Protein AF-A0A971DQB8-F1 (afdb_monomer)

Structure (mmCIF, N/CA/C/O backbone):
data_AF-A0A971DQB8-F1
#
_entry.id   AF-A0A971DQB8-F1
#
loop_
_atom_site.group_PDB
_atom_site.id
_atom_site.type_symbol
_atom_site.label_atom_id
_atom_site.label_alt_id
_atom_site.label_comp_id
_atom_site.label_asym_id
_atom_site.label_entity_id
_atom_site.label_seq_id
_atom_site.pdbx_PDB_ins_code
_atom_site.Cartn_x
_atom_site.Cartn_y
_atom_site.Cartn_z
_atom_site.occupancy
_atom_site.B_iso_or_equiv
_atom_site.auth_seq_id
_atom_site.auth_comp_id
_atom_site.auth_asym_id
_atom_site.auth_atom_id
_atom_site.pdbx_PDB_model_num
ATOM 1 N N . MET A 1 1 ? 5.993 5.498 2.901 1.00 69.50 1 MET A N 1
ATOM 2 C CA . MET A 1 1 ? 7.146 4.602 3.164 1.00 69.50 1 MET A CA 1
ATOM 3 C C . MET A 1 1 ? 7.011 3.811 4.455 1.00 69.50 1 MET A C 1
ATOM 5 O O . MET A 1 1 ? 7.255 2.617 4.408 1.00 69.50 1 MET A O 1
ATOM 9 N N . GLU A 1 2 ? 6.603 4.422 5.574 1.00 90.81 2 GLU A N 1
ATOM 10 C CA . GLU A 1 2 ? 6.468 3.723 6.865 1.00 90.81 2 GLU A CA 1
ATOM 11 C C . GLU A 1 2 ? 5.679 2.404 6.773 1.00 90.81 2 GLU A C 1
ATOM 13 O O . GLU A 1 2 ? 6.181 1.368 7.187 1.00 90.81 2 GLU A O 1
ATOM 18 N N . THR A 1 3 ? 4.502 2.415 6.142 1.00 91.31 3 THR A N 1
ATOM 19 C CA . THR A 1 3 ? 3.672 1.215 5.958 1.00 91.31 3 THR A CA 1
ATOM 20 C C . THR A 1 3 ? 4.418 0.064 5.281 1.00 91.31 3 THR A C 1
ATOM 22 O O . THR A 1 3 ? 4.348 -1.053 5.769 1.00 91.31 3 THR A O 1
ATOM 25 N N . LEU A 1 4 ? 5.165 0.318 4.201 1.00 89.00 4 LEU A N 1
ATOM 26 C CA . LEU A 1 4 ? 5.885 -0.735 3.471 1.00 89.00 4 LEU A CA 1
ATOM 27 C C . LEU A 1 4 ? 6.969 -1.378 4.338 1.00 89.00 4 LEU A C 1
ATOM 29 O O . LEU A 1 4 ? 7.092 -2.595 4.367 1.00 89.00 4 LEU A O 1
ATOM 33 N N . ILE A 1 5 ? 7.708 -0.563 5.094 1.00 91.88 5 ILE A N 1
ATOM 34 C CA . ILE A 1 5 ? 8.729 -1.058 6.024 1.00 91.88 5 ILE A CA 1
ATOM 35 C C . ILE A 1 5 ? 8.075 -1.916 7.111 1.00 91.88 5 ILE A C 1
ATOM 37 O O . ILE A 1 5 ? 8.557 -3.005 7.404 1.00 91.88 5 ILE A O 1
ATOM 41 N N . LEU A 1 6 ? 6.948 -1.469 7.671 1.00 94.88 6 LEU A N 1
ATOM 42 C CA . LEU A 1 6 ? 6.218 -2.238 8.680 1.00 94.88 6 LEU A CA 1
ATOM 43 C C . LEU A 1 6 ? 5.713 -3.581 8.133 1.00 94.88 6 LEU A C 1
ATOM 45 O O . LEU A 1 6 ? 5.769 -4.572 8.852 1.00 94.88 6 LEU A O 1
ATOM 49 N N . TYR A 1 7 ? 5.294 -3.639 6.866 1.00 91.75 7 TYR A N 1
ATOM 50 C CA . TYR A 1 7 ? 4.910 -4.892 6.205 1.00 91.75 7 TYR A CA 1
ATOM 51 C C . TYR A 1 7 ? 6.077 -5.869 6.009 1.00 91.75 7 TYR A C 1
ATOM 53 O O . TYR A 1 7 ? 5.855 -7.074 6.000 1.00 91.75 7 TYR A O 1
ATOM 61 N N . LEU A 1 8 ? 7.306 -5.368 5.868 1.00 91.50 8 LEU A N 1
ATOM 62 C CA . LEU A 1 8 ? 8.504 -6.206 5.753 1.00 91.50 8 LEU A CA 1
ATOM 63 C C . LEU A 1 8 ? 9.033 -6.677 7.115 1.00 91.50 8 LEU A C 1
ATOM 65 O O . LEU A 1 8 ? 9.671 -7.721 7.195 1.00 91.50 8 LEU A O 1
ATOM 69 N N . VAL A 1 9 ? 8.800 -5.900 8.178 1.00 93.69 9 VAL A N 1
ATOM 70 C CA . VAL A 1 9 ? 9.369 -6.151 9.513 1.00 93.69 9 VAL A CA 1
ATOM 71 C C . VAL A 1 9 ? 8.424 -6.942 10.418 1.00 93.69 9 VAL A C 1
ATOM 73 O O . VAL A 1 9 ? 8.894 -7.732 11.234 1.00 93.69 9 VAL A O 1
ATOM 76 N N . ILE A 1 10 ? 7.107 -6.737 10.320 1.00 94.00 10 ILE A N 1
ATOM 77 C CA . ILE A 1 10 ? 6.133 -7.429 11.173 1.00 94.00 10 ILE A CA 1
ATOM 78 C C . ILE A 1 10 ? 5.815 -8.796 10.548 1.00 94.00 10 ILE A C 1
ATOM 80 O O . ILE A 1 10 ? 5.219 -8.842 9.472 1.00 94.00 10 ILE A O 1
ATOM 84 N N . PRO A 1 11 ? 6.159 -9.919 11.203 1.00 92.50 11 PRO A N 1
ATOM 85 C CA . PRO A 1 11 ? 5.878 -11.237 10.658 1.00 92.50 11 PRO A CA 1
ATOM 86 C C . PRO A 1 11 ? 4.38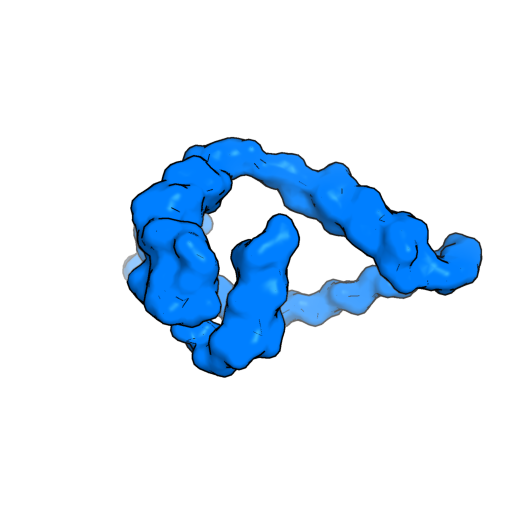7 -11.589 10.759 1.00 92.50 11 PRO A C 1
ATOM 88 O O . PRO A 1 11 ? 3.710 -11.267 11.738 1.00 92.50 11 PRO A O 1
ATOM 91 N N . GLY A 1 12 ? 3.895 -12.338 9.772 1.00 89.50 12 GLY A N 1
ATOM 92 C CA . GLY A 1 12 ? 2.538 -12.886 9.765 1.00 89.50 12 GLY A CA 1
ATOM 93 C C . GLY A 1 12 ? 1.467 -11.898 9.295 1.00 89.50 12 GLY A C 1
ATOM 94 O O . GLY A 1 12 ? 1.727 -10.981 8.522 1.00 89.50 12 GLY A O 1
ATOM 95 N N . ARG A 1 13 ? 0.216 -12.126 9.718 1.00 88.69 13 ARG A N 1
ATOM 96 C CA . ARG A 1 13 ? -0.913 -11.253 9.359 1.00 88.69 13 ARG A CA 1
ATOM 97 C C . ARG A 1 13 ? -0.854 -9.963 10.179 1.00 88.69 13 ARG A C 1
ATOM 99 O O . ARG A 1 13 ? -0.728 -10.015 11.400 1.00 88.69 13 ARG A 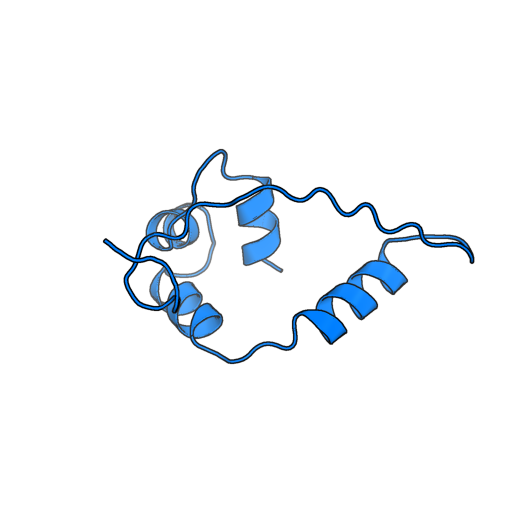O 1
ATOM 106 N N . ILE A 1 14 ? -0.994 -8.827 9.500 1.00 92.94 14 ILE A N 1
ATOM 107 C CA . ILE A 1 14 ? -0.863 -7.491 10.088 1.00 92.94 14 ILE A CA 1
ATOM 108 C C . ILE A 1 14 ? -2.236 -6.820 10.165 1.00 92.94 14 ILE A C 1
ATOM 110 O O . ILE A 1 14 ? -2.992 -6.819 9.196 1.00 92.94 14 ILE A O 1
ATOM 114 N N . ASN A 1 15 ? -2.546 -6.208 11.307 1.00 94.19 15 ASN A N 1
ATOM 115 C CA . ASN A 1 15 ? -3.692 -5.317 11.483 1.00 94.19 15 ASN A CA 1
ATOM 116 C C . ASN A 1 15 ? -3.254 -3.873 11.806 1.00 94.19 15 ASN A C 1
ATOM 118 O O . ASN A 1 15 ? -2.090 -3.603 12.109 1.00 94.19 15 ASN A O 1
ATOM 122 N N . PHE A 1 16 ? -4.195 -2.925 11.758 1.00 95.31 16 PHE A N 1
ATOM 123 C CA . PHE A 1 16 ? -3.890 -1.504 11.967 1.00 95.31 16 PHE A CA 1
ATOM 124 C C . PHE A 1 16 ? -3.362 -1.187 13.378 1.00 95.31 16 PHE A C 1
ATOM 126 O O . PHE A 1 16 ? -2.511 -0.309 13.517 1.00 95.31 16 PHE A O 1
ATOM 133 N N . LEU A 1 17 ? -3.788 -1.924 14.413 1.00 95.94 17 LEU A N 1
ATOM 134 C CA . LEU A 1 17 ? -3.264 -1.751 15.775 1.00 95.94 17 LEU A CA 1
ATOM 135 C C . LEU A 1 17 ? -1.784 -2.135 15.851 1.00 95.94 17 LEU A C 1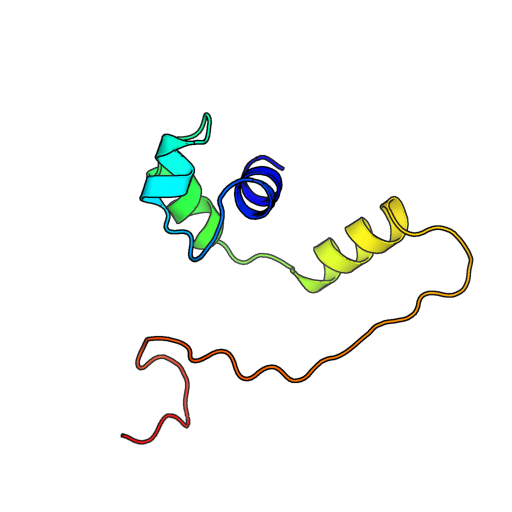
ATOM 137 O O . LEU A 1 17 ? -1.000 -1.432 16.482 1.00 95.94 17 LEU A O 1
ATOM 141 N N . GLN A 1 18 ? -1.380 -3.214 15.174 1.00 95.62 18 GLN A N 1
ATOM 142 C CA . GLN A 1 18 ? 0.029 -3.602 15.072 1.00 95.62 18 GLN A CA 1
ATOM 143 C C . GLN A 1 18 ? 0.843 -2.539 14.329 1.00 95.62 18 GLN A C 1
ATOM 145 O O . GLN A 1 18 ? 1.921 -2.177 14.796 1.00 95.62 18 GLN A O 1
ATOM 150 N N . LEU A 1 19 ? 0.318 -1.985 13.230 1.00 96.12 19 LEU A N 1
ATOM 151 C CA . LEU A 1 19 ? 0.978 -0.879 12.527 1.00 96.12 19 LEU A CA 1
ATOM 152 C 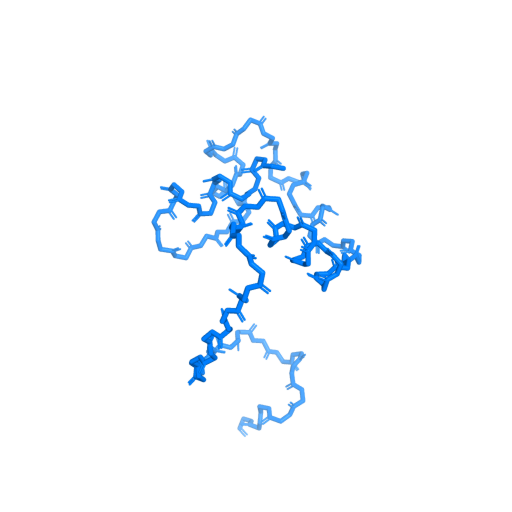C . LEU A 1 19 ? 1.163 0.340 13.439 1.00 96.12 19 LEU A C 1
ATOM 154 O O . LEU A 1 19 ? 2.245 0.915 13.462 1.00 96.12 19 LEU A O 1
ATOM 158 N N . GLY A 1 20 ? 0.147 0.695 14.229 1.00 95.69 20 GLY 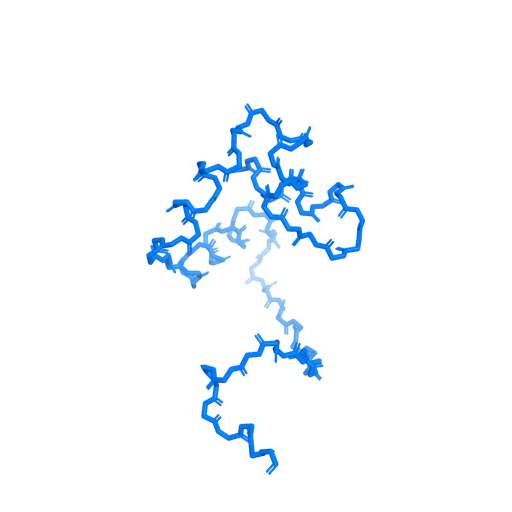A N 1
ATOM 159 C CA . GLY A 1 20 ? 0.241 1.779 15.209 1.00 95.69 20 GLY A CA 1
ATOM 160 C C . GLY A 1 20 ? 1.206 1.494 16.365 1.00 95.69 20 GLY A C 1
ATOM 161 O O . GLY A 1 20 ? 1.796 2.418 16.911 1.00 95.69 20 GLY A O 1
ATOM 162 N N . ARG A 1 21 ? 1.382 0.221 16.736 1.00 95.50 21 ARG A N 1
ATOM 163 C CA . ARG A 1 21 ? 2.278 -0.208 17.820 1.00 95.50 21 ARG A CA 1
ATOM 164 C C . ARG A 1 21 ? 3.751 -0.199 17.416 1.00 95.50 21 ARG A C 1
ATOM 166 O O . ARG A 1 21 ? 4.594 0.164 18.228 1.00 95.50 21 ARG A O 1
ATOM 173 N N . TYR A 1 22 ? 4.056 -0.671 16.209 1.00 94.81 22 TYR A N 1
ATOM 174 C CA . TYR A 1 22 ? 5.432 -0.785 15.711 1.00 94.81 22 TYR A CA 1
ATOM 175 C C . TYR A 1 22 ? 5.860 0.411 14.850 1.00 94.81 22 TYR A C 1
ATOM 177 O O . TYR A 1 22 ? 7.050 0.602 14.610 1.00 94.81 22 TYR A O 1
ATOM 185 N N . GLY A 1 23 ? 4.904 1.211 14.381 1.00 94.19 23 GLY A N 1
ATOM 186 C CA . GLY A 1 23 ? 5.142 2.464 13.681 1.00 94.19 23 GLY A CA 1
ATOM 187 C C . GLY A 1 23 ? 5.319 3.657 14.619 1.00 94.19 23 GLY A C 1
ATOM 188 O O . GLY A 1 23 ? 5.100 3.600 15.824 1.00 94.19 23 GLY A O 1
ATOM 189 N N . LYS A 1 24 ? 5.705 4.777 14.022 1.00 95.50 24 LYS A N 1
ATOM 190 C CA . LYS A 1 24 ? 5.695 6.127 14.592 1.00 95.50 24 LYS A CA 1
ATOM 191 C C . LYS A 1 24 ? 4.311 6.776 14.501 1.00 95.50 24 LYS A C 1
ATOM 193 O O . LYS A 1 24 ? 4.022 7.715 15.236 1.00 95.50 24 LYS A O 1
ATOM 198 N N . SER A 1 25 ? 3.486 6.334 13.558 1.00 95.25 25 SER A N 1
ATOM 199 C CA . SER A 1 25 ? 2.143 6.866 13.325 1.00 95.25 25 SER A CA 1
ATOM 200 C C . SER A 1 25 ? 1.079 6.163 14.168 1.00 95.25 25 SER A C 1
ATOM 202 O O . SER A 1 25 ? 1.174 4.968 14.421 1.00 95.25 25 SER A O 1
ATOM 204 N N . CYS A 1 26 ? 0.017 6.880 14.550 1.00 94.81 26 CYS A N 1
ATOM 205 C CA . CYS A 1 26 ? -1.119 6.264 15.235 1.00 94.81 26 CYS A CA 1
ATOM 206 C C . CYS A 1 26 ? -1.926 5.348 14.302 1.00 94.81 26 CYS A C 1
ATOM 208 O O . CYS A 1 26 ? -1.944 5.514 13.079 1.00 94.81 26 CYS A O 1
ATOM 210 N N . GLU A 1 27 ? -2.655 4.410 14.903 1.00 96.19 27 GLU A N 1
ATOM 211 C CA . GLU A 1 27 ? -3.509 3.454 14.193 1.00 96.19 27 GLU A CA 1
ATOM 212 C C . GLU A 1 27 ? -4.498 4.133 13.230 1.00 96.19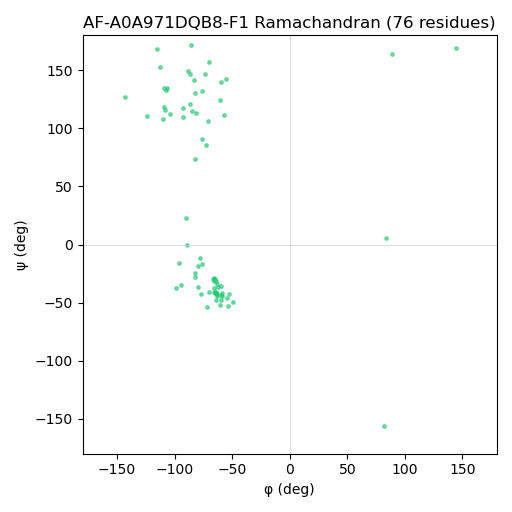 27 GLU A C 1
ATOM 214 O O . GLU A 1 27 ? -4.630 3.733 12.068 1.00 96.19 27 GLU A O 1
ATOM 219 N N . GLN A 1 28 ? -5.114 5.227 13.681 1.00 96.62 28 GLN A N 1
ATOM 220 C CA . GLN A 1 28 ? -6.106 5.964 12.909 1.00 96.62 28 GLN A CA 1
ATOM 221 C C . GLN A 1 28 ? -5.526 6.566 11.625 1.00 96.62 28 GLN A C 1
ATOM 223 O O . GLN A 1 28 ? -6.205 6.588 10.596 1.00 96.62 28 GLN A O 1
ATOM 228 N N . ARG A 1 29 ? -4.257 6.998 11.642 1.00 95.12 29 ARG A N 1
ATOM 229 C CA . ARG A 1 29 ? -3.578 7.503 10.442 1.00 95.12 29 ARG A CA 1
ATOM 230 C C . ARG A 1 29 ? -3.439 6.410 9.389 1.00 95.12 29 ARG A C 1
ATOM 232 O O . ARG A 1 29 ? -3.654 6.678 8.209 1.00 95.12 29 ARG A O 1
ATOM 239 N N . PHE A 1 30 ? -3.117 5.182 9.801 1.00 95.38 30 PHE A N 1
ATOM 240 C CA . PHE A 1 30 ? -3.068 4.052 8.877 1.00 95.38 30 PHE A CA 1
ATOM 241 C C . PHE A 1 30 ? -4.454 3.760 8.302 1.00 95.38 30 PHE A C 1
ATOM 243 O O . PHE A 1 30 ? -4.576 3.701 7.083 1.00 95.38 30 PHE A O 1
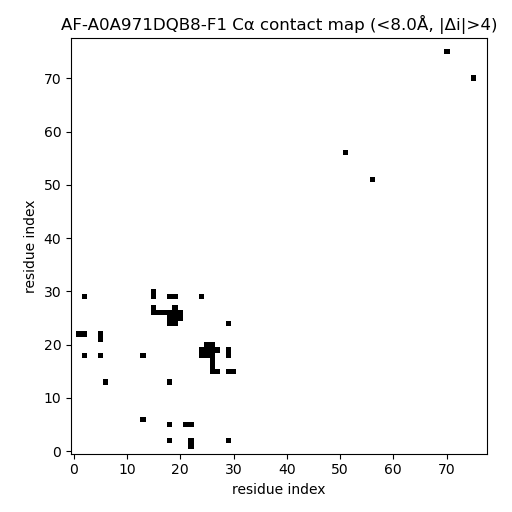ATOM 250 N N . ARG A 1 31 ? -5.511 3.687 9.123 1.00 95.38 31 ARG A N 1
ATOM 251 C CA . ARG A 1 31 ? -6.884 3.500 8.612 1.00 95.38 31 ARG A CA 1
ATOM 252 C C . ARG A 1 31 ? -7.258 4.533 7.557 1.00 95.38 31 ARG A C 1
ATOM 254 O O . ARG A 1 31 ? -7.641 4.161 6.457 1.00 95.38 31 ARG A O 1
ATOM 261 N N . GLN A 1 32 ? -7.087 5.814 7.874 1.00 95.06 32 GLN A N 1
ATOM 262 C CA . GLN A 1 32 ? -7.409 6.907 6.956 1.00 95.06 32 GLN A CA 1
ATOM 263 C C . GLN A 1 32 ? -6.615 6.826 5.653 1.00 95.06 32 GLN A C 1
ATOM 265 O O . GLN A 1 32 ? -7.138 7.180 4.604 1.00 95.06 32 GLN A O 1
ATOM 270 N N . ASN A 1 33 ? -5.359 6.375 5.703 1.00 92.25 33 ASN A N 1
ATOM 271 C CA . ASN A 1 33 ? -4.548 6.212 4.504 1.00 92.25 33 ASN A CA 1
ATOM 272 C C . ASN A 1 33 ? -5.037 5.052 3.625 1.00 92.25 33 ASN A C 1
ATOM 274 O O . ASN A 1 33 ? -5.079 5.202 2.413 1.00 92.25 33 ASN A O 1
ATOM 278 N N . PHE A 1 34 ? -5.424 3.923 4.226 1.00 91.62 34 PHE A N 1
ATOM 279 C CA . PHE A 1 34 ? -5.964 2.762 3.505 1.00 91.62 34 PHE A CA 1
ATOM 280 C C . PHE A 1 34 ? -7.418 2.946 3.039 1.00 91.62 34 PHE A C 1
ATOM 282 O O . PHE A 1 34 ? -7.872 2.199 2.181 1.00 91.62 34 PHE A O 1
ATOM 289 N N . SER A 1 35 ? -8.149 3.919 3.587 1.00 92.50 35 SER A N 1
ATOM 290 C CA . SER A 1 35 ? -9.491 4.297 3.120 1.00 92.50 35 SER A CA 1
ATOM 291 C C . SER A 1 35 ? -9.491 5.157 1.857 1.00 92.50 35 SER A C 1
ATOM 293 O O . SER A 1 35 ? -10.559 5.397 1.303 1.00 92.50 35 SER A O 1
ATOM 295 N N . LYS A 1 36 ? -8.335 5.676 1.437 1.00 93.25 36 LYS A N 1
ATOM 296 C CA . LYS A 1 36 ? -8.223 6.494 0.229 1.00 93.25 36 LYS A CA 1
ATOM 297 C C . LYS A 1 36 ? -8.024 5.607 -0.987 1.00 93.25 36 LYS A C 1
ATOM 299 O O . LYS A 1 36 ? -7.324 4.597 -0.904 1.00 93.25 36 LYS A O 1
ATOM 304 N N . ASP A 1 37 ? -8.563 6.052 -2.114 1.00 94.12 37 ASP A N 1
ATOM 305 C CA . ASP A 1 37 ? -8.187 5.494 -3.403 1.00 94.12 37 ASP A CA 1
ATOM 306 C C . ASP A 1 37 ? -6.688 5.692 -3.627 1.00 94.12 37 ASP A C 1
ATOM 308 O O . ASP A 1 37 ? -6.101 6.720 -3.267 1.00 94.12 37 ASP A O 1
ATOM 312 N N . PHE A 1 38 ? -6.063 4.669 -4.191 1.00 89.31 38 PHE A N 1
ATOM 313 C CA . PHE A 1 38 ? -4.637 4.659 -4.447 1.00 89.31 38 PHE A CA 1
ATOM 314 C C . PHE A 1 38 ? -4.373 3.939 -5.759 1.00 89.31 38 PHE A C 1
ATOM 316 O O . PHE A 1 38 ? -4.812 2.800 -5.944 1.00 89.31 38 PHE A O 1
ATOM 323 N N . ASP A 1 39 ? -3.643 4.597 -6.657 1.00 93.81 39 ASP A N 1
ATOM 324 C CA . ASP A 1 39 ? -3.223 3.982 -7.907 1.00 93.81 39 ASP A CA 1
ATOM 325 C C . ASP A 1 39 ? -2.064 3.016 -7.640 1.00 93.81 39 ASP A C 1
ATOM 327 O O . ASP A 1 39 ? -0.880 3.366 -7.624 1.00 93.81 39 ASP A O 1
ATOM 331 N N . TRP A 1 40 ? -2.431 1.762 -7.384 1.00 88.31 40 TRP A N 1
ATOM 332 C CA . TRP A 1 40 ? -1.466 0.691 -7.192 1.00 88.31 40 TRP A CA 1
ATOM 333 C C . TRP A 1 40 ? -0.658 0.409 -8.455 1.00 88.31 40 TRP A C 1
ATOM 335 O O . TRP A 1 40 ? 0.482 -0.035 -8.333 1.00 88.31 40 TRP A O 1
ATOM 345 N N . LEU A 1 41 ? -1.209 0.632 -9.649 1.00 91.12 41 LEU A N 1
ATOM 346 C CA . LEU A 1 41 ? -0.505 0.340 -10.892 1.00 91.12 41 LEU A CA 1
ATOM 347 C C . LEU A 1 41 ? 0.617 1.355 -11.106 1.00 91.12 41 LEU A C 1
ATOM 349 O O . LEU A 1 41 ? 1.772 0.953 -11.239 1.00 91.12 41 LEU A O 1
ATOM 353 N N . GLU A 1 42 ? 0.297 2.648 -11.060 1.00 95.06 42 GLU A N 1
ATOM 354 C CA . GLU A 1 42 ? 1.282 3.723 -11.204 1.00 95.06 42 GLU A CA 1
ATOM 355 C C .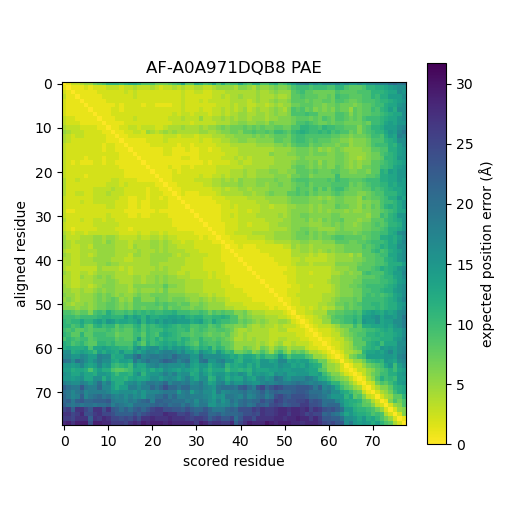 GLU A 1 42 ? 2.370 3.620 -10.130 1.00 95.06 42 GLU A C 1
ATOM 357 O O . GLU A 1 42 ? 3.565 3.681 -10.432 1.00 95.06 42 GLU A O 1
ATOM 362 N N . PHE A 1 43 ? 1.975 3.371 -8.877 1.00 91.56 43 PHE A N 1
ATOM 363 C CA . PHE A 1 43 ? 2.930 3.183 -7.792 1.00 91.56 43 PHE A CA 1
ATOM 364 C C . PHE A 1 43 ? 3.877 2.002 -8.040 1.00 91.56 43 PHE A C 1
ATOM 366 O O . PHE A 1 43 ? 5.090 2.151 -7.879 1.00 91.56 43 PHE A O 1
ATOM 373 N N . ASN A 1 44 ? 3.353 0.832 -8.426 1.00 89.06 44 ASN A N 1
ATOM 374 C CA . ASN A 1 44 ? 4.186 -0.345 -8.676 1.00 89.06 44 ASN A CA 1
ATOM 375 C C . ASN A 1 44 ? 5.112 -0.140 -9.880 1.00 89.06 44 ASN A C 1
ATOM 377 O O . ASN A 1 44 ? 6.267 -0.555 -9.816 1.00 89.06 44 ASN A O 1
ATOM 381 N N . LEU A 1 45 ? 4.649 0.535 -10.937 1.00 91.31 45 LEU A N 1
ATOM 382 C CA . LEU A 1 45 ? 5.485 0.894 -12.086 1.00 91.31 45 LEU A CA 1
ATOM 383 C C . LEU A 1 45 ? 6.643 1.799 -11.658 1.00 91.31 45 LEU A C 1
ATOM 385 O O . LEU A 1 45 ? 7.801 1.442 -11.883 1.00 91.31 45 LEU 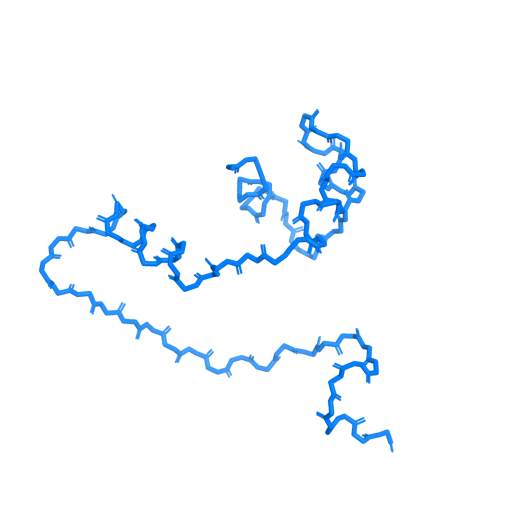A O 1
ATOM 389 N N . SER A 1 46 ? 6.338 2.889 -10.947 1.00 92.94 46 SER A N 1
ATOM 390 C CA . SER A 1 46 ? 7.332 3.832 -10.422 1.00 92.94 46 SER A CA 1
ATOM 391 C C . SER A 1 46 ? 8.342 3.154 -9.490 1.00 92.94 46 SER A C 1
ATOM 393 O O . SER A 1 46 ? 9.549 3.393 -9.575 1.00 92.94 46 SER A O 1
ATOM 395 N N . LEU A 1 47 ? 7.868 2.261 -8.615 1.00 89.62 47 LEU A N 1
ATOM 396 C CA . LEU A 1 47 ? 8.733 1.483 -7.735 1.00 89.62 47 LEU A CA 1
ATOM 397 C C . LEU A 1 47 ? 9.628 0.529 -8.536 1.00 89.62 47 LEU A C 1
ATOM 399 O O . LEU A 1 47 ? 10.817 0.424 -8.233 1.00 89.62 47 LEU A O 1
ATOM 403 N N . SER A 1 48 ? 9.084 -0.135 -9.560 1.00 90.25 48 SER A N 1
ATOM 404 C CA . SER A 1 48 ? 9.843 -1.051 -10.412 1.00 90.25 48 SER A CA 1
ATOM 405 C C . SER A 1 48 ? 10.941 -0.324 -11.184 1.00 90.25 48 SER A C 1
ATOM 407 O O . SER A 1 48 ? 12.070 -0.802 -11.205 1.00 90.25 48 SER A O 1
ATOM 409 N N . ASP A 1 49 ? 10.651 0.858 -11.736 1.00 90.69 49 ASP A N 1
ATOM 410 C CA . ASP A 1 49 ? 11.616 1.662 -12.492 1.00 90.69 49 ASP A CA 1
ATOM 411 C C . ASP A 1 49 ? 12.751 2.172 -11.609 1.00 90.69 49 ASP A C 1
ATOM 413 O O . ASP A 1 49 ? 13.882 2.326 -12.061 1.00 90.69 49 ASP A O 1
ATOM 417 N N . ARG A 1 50 ? 12.454 2.425 -10.332 1.00 90.31 50 ARG A N 1
ATOM 418 C CA . ARG A 1 50 ? 13.443 2.899 -9.368 1.00 90.31 50 ARG A CA 1
ATOM 419 C C . ARG A 1 50 ? 14.328 1.785 -8.810 1.00 90.31 50 ARG A C 1
ATOM 421 O O . ARG A 1 50 ? 15.483 2.050 -8.485 1.00 90.31 50 ARG A O 1
ATOM 428 N N . VAL A 1 51 ? 13.773 0.594 -8.588 1.00 89.88 51 VAL A N 1
ATOM 429 C CA . VAL A 1 51 ? 14.452 -0.493 -7.860 1.00 89.88 51 VAL A CA 1
ATOM 430 C C . VAL A 1 51 ? 15.080 -1.516 -8.804 1.00 89.88 51 VAL A C 1
ATOM 432 O O . VAL A 1 51 ? 16.155 -2.031 -8.504 1.00 89.88 51 VAL A O 1
ATOM 435 N N . LEU A 1 52 ? 14.425 -1.831 -9.923 1.00 90.06 52 LEU A N 1
ATOM 436 C CA . LEU A 1 52 ? 14.928 -2.802 -10.890 1.00 90.06 52 LEU A CA 1
ATOM 437 C C . LEU A 1 52 ? 15.922 -2.134 -11.839 1.00 90.06 52 LEU A C 1
ATOM 439 O O . LEU A 1 52 ? 15.729 -1.001 -12.271 1.00 90.06 52 LEU A O 1
ATOM 443 N N . THR A 1 53 ? 16.976 -2.860 -12.193 1.00 88.50 53 THR A N 1
ATOM 444 C CA . THR A 1 53 ? 18.002 -2.407 -13.134 1.00 88.50 53 THR A CA 1
ATOM 445 C C . THR A 1 53 ? 17.964 -3.235 -14.418 1.00 88.50 53 THR A C 1
ATOM 447 O O . THR A 1 53 ? 17.557 -4.397 -14.414 1.00 88.50 53 THR A O 1
ATOM 450 N N . GLY A 1 54 ? 18.406 -2.633 -15.525 1.00 87.62 54 GLY A N 1
ATOM 451 C CA . GLY A 1 54 ? 18.443 -3.266 -16.846 1.00 87.62 54 GLY A CA 1
ATOM 452 C C . GLY A 1 54 ? 17.161 -3.097 -17.670 1.00 87.62 54 GLY A C 1
ATOM 453 O O . GLY A 1 54 ? 16.097 -2.750 -17.160 1.00 87.62 54 GLY A O 1
ATOM 454 N N . ASP A 1 55 ? 17.280 -3.355 -18.973 1.00 85.12 55 ASP A N 1
ATOM 455 C CA . ASP A 1 55 ? 16.222 -3.059 -19.954 1.00 85.12 55 ASP A CA 1
ATOM 456 C C . ASP A 1 55 ? 15.100 -4.106 -19.985 1.00 85.12 55 ASP A C 1
ATOM 458 O O . ASP A 1 55 ? 14.007 -3.854 -20.491 1.00 85.12 55 ASP A O 1
ATOM 462 N N . ARG A 1 56 ? 15.359 -5.309 -19.458 1.00 87.62 56 ARG A N 1
ATOM 463 C CA . ARG A 1 56 ? 14.404 -6.423 -19.443 1.00 87.62 56 ARG A CA 1
ATOM 464 C C . ARG A 1 56 ? 13.907 -6.669 -18.025 1.00 87.62 56 ARG A C 1
ATOM 466 O O . ARG A 1 56 ? 14.682 -7.057 -17.157 1.00 87.62 56 ARG A O 1
ATOM 473 N N . LYS A 1 57 ? 12.599 -6.509 -17.817 1.00 87.44 57 LYS A N 1
ATOM 474 C CA . LYS A 1 57 ? 11.909 -6.791 -16.550 1.00 87.44 57 LYS A CA 1
ATOM 475 C C . LYS A 1 57 ? 11.073 -8.060 -16.705 1.00 87.44 57 LYS A C 1
ATOM 477 O O . LYS A 1 57 ? 10.362 -8.208 -17.696 1.00 87.44 57 LYS A O 1
ATOM 482 N N . ALA A 1 58 ? 11.162 -8.968 -15.738 1.00 88.12 58 ALA A N 1
ATOM 483 C CA . ALA A 1 58 ? 10.339 -10.173 -15.683 1.00 88.12 58 ALA A CA 1
ATOM 484 C C . ALA A 1 58 ? 9.285 -10.029 -14.579 1.00 88.12 58 ALA A C 1
ATOM 486 O O . ALA A 1 58 ? 9.607 -9.599 -13.472 1.00 88.12 58 ALA A O 1
ATOM 487 N N . ILE A 1 59 ? 8.038 -10.399 -14.876 1.00 85.44 59 ILE A N 1
ATOM 488 C CA . ILE A 1 59 ? 6.939 -10.422 -13.906 1.00 85.44 59 ILE A CA 1
ATOM 489 C C . ILE A 1 59 ? 6.625 -11.885 -13.612 1.00 85.44 59 ILE A C 1
ATOM 491 O O . ILE A 1 59 ? 6.200 -12.621 -14.502 1.00 85.44 59 ILE A O 1
ATOM 495 N N . ALA A 1 60 ? 6.839 -12.308 -12.370 1.00 86.12 60 ALA A N 1
ATOM 496 C CA . ALA A 1 60 ? 6.379 -13.606 -11.903 1.00 86.12 60 ALA A CA 1
ATOM 497 C C . ALA A 1 60 ? 4.934 -13.466 -11.411 1.00 86.12 60 ALA A C 1
ATOM 499 O O . ALA A 1 60 ? 4.658 -12.673 -10.511 1.00 86.12 60 ALA A O 1
ATOM 500 N N . ILE A 1 61 ? 4.018 -14.221 -12.013 1.00 82.69 61 ILE A N 1
ATOM 501 C CA . ILE A 1 61 ? 2.623 -14.303 -11.579 1.00 82.69 61 ILE A CA 1
ATOM 502 C C . ILE A 1 61 ? 2.428 -15.694 -10.990 1.00 82.69 61 ILE A C 1
ATOM 504 O O . ILE A 1 61 ? 2.403 -16.676 -11.727 1.00 82.69 61 ILE A O 1
ATOM 508 N N . ASP A 1 62 ? 2.300 -15.762 -9.669 1.00 82.69 62 ASP A N 1
ATOM 509 C CA . ASP A 1 62 ? 1.906 -16.979 -8.967 1.00 82.69 62 ASP A CA 1
ATOM 510 C C . ASP A 1 62 ? 0.439 -16.846 -8.530 1.00 82.69 62 ASP A C 1
ATOM 512 O O . ASP A 1 62 ? 0.128 -15.978 -7.701 1.00 82.69 62 ASP A O 1
ATOM 516 N N . PRO A 1 63 ? -0.493 -17.633 -9.098 1.00 71.44 63 PRO A N 1
ATOM 517 C CA . PRO A 1 63 ? -1.888 -17.601 -8.696 1.00 71.44 63 PRO A CA 1
ATOM 518 C C . PRO A 1 63 ? -2.040 -18.256 -7.318 1.00 71.44 63 PRO A C 1
ATOM 520 O O . PRO A 1 63 ? -2.378 -19.429 -7.190 1.00 71.44 63 PRO A O 1
ATOM 523 N N . SER A 1 64 ? -1.827 -17.474 -6.264 1.00 68.25 64 SER A N 1
ATOM 524 C CA . SER A 1 64 ? -2.158 -17.873 -4.901 1.00 68.25 64 SER A CA 1
ATOM 525 C C . SER A 1 64 ? -3.567 -17.391 -4.554 1.00 68.25 64 SER A C 1
ATOM 527 O O . SER A 1 64 ? -3.875 -16.197 -4.551 1.00 68.25 64 SER A O 1
ATOM 529 N N . TYR A 1 65 ? -4.464 -18.337 -4.273 1.00 71.31 65 TYR A N 1
ATOM 530 C CA . TYR A 1 65 ? -5.794 -18.011 -3.769 1.00 71.31 65 TYR A CA 1
ATOM 531 C C . TYR A 1 65 ? -5.674 -17.503 -2.330 1.00 71.31 65 TYR A C 1
ATOM 533 O O . TYR A 1 65 ? -5.433 -18.265 -1.394 1.00 71.31 65 TYR A O 1
ATOM 541 N N . ILE A 1 66 ? -5.840 -16.195 -2.147 1.00 70.38 66 ILE A N 1
ATOM 542 C CA . ILE A 1 66 ? -5.908 -15.578 -0.824 1.00 70.38 66 ILE A CA 1
ATOM 543 C C . ILE A 1 66 ? -7.381 -15.504 -0.428 1.00 70.38 66 ILE A C 1
ATOM 545 O O . ILE A 1 66 ? -8.137 -14.699 -0.975 1.00 70.38 66 ILE A O 1
ATOM 549 N N . THR A 1 67 ? -7.788 -16.313 0.554 1.00 65.56 67 THR A N 1
ATOM 550 C CA . THR A 1 67 ? -9.127 -16.219 1.151 1.00 65.56 67 THR A CA 1
ATOM 551 C C . THR A 1 67 ? -9.333 -14.811 1.706 1.00 65.56 67 THR A C 1
ATOM 553 O O . THR A 1 67 ? -8.693 -14.431 2.693 1.00 65.56 67 THR A O 1
ATOM 556 N N . LYS A 1 68 ? -10.222 -14.027 1.093 1.00 63.47 68 LYS A N 1
ATOM 557 C CA . LYS A 1 68 ? -10.647 -12.740 1.650 1.00 63.47 68 LYS A CA 1
ATOM 558 C C . LYS A 1 68 ? -11.737 -12.991 2.686 1.00 63.47 68 LYS A C 1
ATOM 560 O O . LYS A 1 68 ? -12.706 -13.692 2.424 1.00 63.47 68 LYS A O 1
ATOM 565 N N . SER A 1 69 ? -11.592 -12.412 3.872 1.00 59.56 69 SER A N 1
ATOM 566 C CA . SER A 1 69 ? -12.647 -12.428 4.883 1.00 59.56 69 SER A CA 1
ATOM 567 C C . SER A 1 69 ? -13.679 -11.337 4.574 1.00 59.56 69 SER A C 1
ATOM 569 O O . SER A 1 69 ? -13.351 -10.154 4.675 1.00 59.56 69 SER A O 1
ATOM 571 N N . GLY A 1 70 ? -14.913 -11.705 4.219 1.00 60.16 70 GLY A N 1
ATOM 572 C CA . GLY A 1 70 ? -16.035 -10.763 4.106 1.00 60.16 70 GLY A CA 1
ATOM 573 C C . GLY A 1 70 ? -17.020 -11.068 2.974 1.00 60.16 70 GLY A C 1
ATOM 574 O O . GLY A 1 70 ? -16.754 -11.889 2.108 1.00 60.16 70 GLY A O 1
ATOM 575 N N . LYS A 1 71 ? -18.162 -10.367 2.980 1.00 58.78 71 LYS A N 1
ATOM 576 C CA . LYS A 1 71 ? -19.252 -10.503 1.987 1.00 58.78 71 LYS A CA 1
ATOM 577 C C . LYS A 1 71 ? -19.103 -9.584 0.763 1.00 58.78 71 LYS A C 1
ATOM 579 O O . LYS A 1 71 ? -19.948 -9.589 -0.119 1.00 58.78 71 LYS A O 1
ATOM 584 N N . ASN A 1 72 ? -18.042 -8.778 0.717 1.00 59.56 72 ASN A N 1
ATOM 585 C CA . ASN A 1 72 ? -17.839 -7.731 -0.294 1.00 59.56 72 ASN A CA 1
ATOM 586 C C . ASN A 1 72 ? -17.091 -8.232 -1.541 1.00 59.56 72 ASN A C 1
ATOM 588 O O . ASN A 1 72 ? -16.435 -7.460 -2.233 1.00 59.56 72 ASN A O 1
ATOM 592 N N . THR A 1 73 ? -17.120 -9.533 -1.808 1.00 54.72 73 THR A N 1
ATOM 593 C CA . THR A 1 73 ? -16.620 -10.115 -3.055 1.00 54.72 73 THR A CA 1
ATOM 594 C C . THR A 1 73 ? -17.783 -10.895 -3.649 1.00 54.72 73 THR A C 1
ATOM 596 O O . THR A 1 73 ? -18.219 -11.874 -3.043 1.00 54.72 73 THR A O 1
ATOM 599 N N . LEU A 1 74 ? -18.339 -10.413 -4.770 1.00 52.78 74 LEU A N 1
ATOM 600 C CA . LEU A 1 74 ? -19.310 -11.198 -5.537 1.00 52.78 74 LEU A CA 1
ATOM 601 C C . LEU A 1 74 ? -18.665 -12.553 -5.892 1.00 52.78 74 LEU A C 1
ATOM 603 O O . LEU A 1 74 ? -17.467 -12.597 -6.156 1.00 52.78 74 LEU A O 1
ATOM 607 N N . ASP A 1 75 ? -19.464 -13.621 -5.853 1.00 50.91 75 ASP A N 1
ATOM 608 C CA . ASP A 1 75 ? -19.115 -15.042 -6.072 1.00 50.91 75 ASP A CA 1
ATOM 609 C C . ASP A 1 75 ? -18.540 -15.863 -4.905 1.00 50.91 75 ASP A C 1
ATOM 611 O O . ASP A 1 75 ? -18.276 -17.053 -5.073 1.00 50.91 75 ASP A O 1
ATOM 615 N N . LEU A 1 76 ? -18.463 -15.335 -3.680 1.00 51.34 76 LEU A N 1
ATOM 616 C CA . LEU A 1 76 ? -18.364 -16.205 -2.496 1.00 51.34 76 LEU A CA 1
ATOM 617 C C . LEU A 1 76 ? -19.774 -16.684 -2.101 1.00 51.34 76 LEU A C 1
ATOM 619 O O . LEU A 1 76 ? -20.359 -16.180 -1.140 1.00 51.34 76 LEU A O 1
ATOM 623 N N . GLN A 1 77 ? -20.356 -17.608 -2.880 1.00 41.91 77 GLN A N 1
ATOM 624 C CA . GLN A 1 77 ? -21.583 -18.298 -2.465 1.00 41.91 77 GLN A CA 1
ATOM 625 C C . GLN A 1 77 ? -21.303 -19.064 -1.168 1.00 41.91 77 GLN A C 1
ATOM 627 O O . GLN A 1 77 ? -20.340 -19.824 -1.075 1.00 41.91 77 GLN A O 1
ATOM 632 N N . THR A 1 78 ? -22.112 -18.763 -0.154 1.00 43.88 78 THR A N 1
ATOM 633 C CA . THR A 1 78 ? -22.161 -19.497 1.117 1.00 43.88 78 THR A CA 1
ATOM 634 C C . THR A 1 78 ? -22.964 -20.772 0.932 1.00 43.88 78 THR A C 1
ATOM 636 O O . THR A 1 78 ? -23.947 -20.710 0.159 1.00 43.88 78 THR A O 1
#

Sequence (78 aa):
METLILYLVIPGRINFLQLGRYGKSCEQRFRQNFSKDFDWLEFNLSLSDRVLTGDRKAIAIDPSYITKSGKNTLDLQT

Secondary structure (DSSP, 8-state):
-HHHHHHHHS-SS--HHHHHHHSSS-HHHHHHHHTS---HHHHHHHHHHHH--SS--------------SS-STT---

pLDDT: mean 84.76, std 14.25, range [41.91, 96.62]

Mean predicted aligned error: 7.79 Å

Solvent-accessible surface area (backbone atoms only — not comparable to full-atom values): 5404 Å² total; per-residue (Å²): 111,69,69,61,54,48,64,75,68,51,81,76,89,84,53,53,64,56,49,26,68,77,46,93,52,55,34,67,59,52,50,60,58,71,71,47,91,71,68,61,64,63,51,50,49,55,49,44,68,72,73,56,76,79,96,74,84,85,85,88,84,77,96,71,89,73,87,73,90,71,86,90,48,92,86,73,79,127

Radius of gyration: 16.05 Å; Cα contacts (8 Å, |Δi|>4): 29; chains: 1; bounding box: 41×27×38 Å

Foldseek 3Di:
DLVVVLVVPDPDDDDLCSSCVPTPDHSVVVVVVVPDDDDPPVVVVVVCVVPPDDDDDDDDDDPDDDDDPDDPDPPPDD